Protein AF-A0A2N1RAR2-F1 (afdb_monomer)

Sequence (105 aa):
MAEERMRILSMLAEGKITADEADKLLEAMANRNKQASEEATKPAIGSTKCRYMYVKVEPKEGMPSERVAIKVPLALIKTGLNFSKFIPKEAQDKVQESMDKMGIP

pLDDT: mean 75.17, std 14.23, range [41.53, 95.75]

Mean predicted aligned error: 17.09 Å

Secondary structure (DSSP, 8-state):
-HHHHHHHHHHHHTTSS-HHHHHHHHHHHHHHHHHHHHHHH---TTT----EEEEEEPPPTTS-PPPEEEEEEHHHHHTT--GGGGS-HHHHHHHHHHHHHTT--

Radius of gyration: 27.38 Å; Cα contacts (8 Å, |Δi|>4): 55; chains: 1; bounding box: 50×24×76 Å

Structure (mmCIF, N/CA/C/O backbone):
data_AF-A0A2N1RAR2-F1
#
_entry.id   AF-A0A2N1RAR2-F1
#
loop_
_atom_site.group_PDB
_atom_site.id
_atom_site.type_symbol
_atom_site.label_atom_id
_atom_site.label_alt_id
_atom_site.label_comp_id
_atom_site.label_asym_id
_atom_site.label_entity_id
_atom_site.label_seq_id
_atom_site.pdbx_PDB_ins_code
_atom_site.Cartn_x
_atom_site.Cartn_y
_atom_site.Cartn_z
_atom_site.occupancy
_atom_site.B_iso_or_equiv
_atom_site.auth_seq_id
_atom_site.auth_comp_id
_atom_site.auth_asym_id
_atom_site.auth_atom_id
_atom_site.pdbx_PDB_model_num
ATOM 1 N N . MET A 1 1 ? -19.540 -3.646 9.483 1.00 58.94 1 MET A N 1
ATOM 2 C CA . MET A 1 1 ? -19.533 -2.248 9.971 1.00 58.94 1 MET A CA 1
ATOM 3 C C . MET A 1 1 ? -20.586 -1.984 11.044 1.00 58.94 1 MET A C 1
ATOM 5 O O . MET A 1 1 ? -20.197 -1.736 12.177 1.00 58.94 1 MET A O 1
ATOM 9 N N . ALA A 1 2 ? -21.895 -2.037 10.744 1.00 76.44 2 ALA A N 1
ATOM 10 C CA . ALA A 1 2 ? -22.932 -1.817 11.768 1.00 76.44 2 ALA A CA 1
ATOM 11 C C . ALA A 1 2 ? -22.878 -2.877 12.886 1.00 76.44 2 ALA A C 1
ATOM 13 O O . ALA A 1 2 ? -22.931 -2.535 14.063 1.00 76.44 2 ALA A O 1
ATOM 14 N N . GLU A 1 3 ? -22.655 -4.139 12.511 1.00 84.62 3 GLU A N 1
ATOM 15 C CA . GLU A 1 3 ? -22.527 -5.274 13.437 1.00 84.62 3 GLU A CA 1
ATOM 16 C C . GLU A 1 3 ? -21.337 -5.138 14.400 1.00 84.62 3 GLU A C 1
ATOM 18 O O . GLU A 1 3 ? -21.460 -5.401 15.592 1.00 84.62 3 GLU A O 1
ATOM 23 N N . GLU A 1 4 ? -20.185 -4.672 13.914 1.00 87.25 4 GLU A N 1
ATOM 24 C CA . GLU A 1 4 ? -18.981 -4.488 14.736 1.00 87.25 4 GLU A CA 1
ATOM 25 C C . GLU A 1 4 ? -19.154 -3.348 15.748 1.00 87.25 4 GLU A C 1
ATOM 27 O O . GLU A 1 4 ? -18.745 -3.470 16.900 1.00 87.25 4 GLU A O 1
ATOM 32 N N . ARG A 1 5 ? -19.832 -2.266 15.347 1.00 90.25 5 ARG A N 1
ATOM 33 C CA . ARG A 1 5 ? -20.182 -1.156 16.243 1.00 90.25 5 ARG A CA 1
ATOM 34 C C . ARG A 1 5 ? -21.146 -1.613 17.338 1.00 90.25 5 ARG A C 1
ATOM 36 O O . ARG A 1 5 ? -20.964 -1.272 18.503 1.00 90.25 5 ARG A O 1
ATOM 43 N N . MET A 1 6 ? -22.134 -2.427 16.965 1.00 92.88 6 MET A N 1
ATOM 44 C CA . MET A 1 6 ? -23.091 -3.021 17.899 1.00 92.88 6 MET A CA 1
ATOM 45 C C . MET A 1 6 ? -22.391 -3.954 18.894 1.00 92.88 6 MET A C 1
ATOM 47 O O . MET A 1 6 ? -22.683 -3.908 20.083 1.00 92.88 6 MET A O 1
ATOM 51 N N . ARG A 1 7 ? -21.392 -4.720 18.438 1.00 93.56 7 ARG A N 1
ATOM 52 C CA . ARG A 1 7 ? -20.585 -5.605 19.287 1.00 93.56 7 ARG A CA 1
ATOM 53 C C . ARG A 1 7 ? -19.791 -4.848 20.354 1.00 93.56 7 ARG A C 1
ATOM 55 O O . ARG A 1 7 ? -19.757 -5.295 21.495 1.00 93.56 7 ARG A O 1
ATOM 62 N N . ILE A 1 8 ? -19.188 -3.706 20.013 1.00 93.25 8 ILE A N 1
ATOM 63 C CA . ILE A 1 8 ? -18.474 -2.863 20.991 1.00 93.25 8 ILE A CA 1
ATOM 64 C C . ILE A 1 8 ? -19.449 -2.320 22.045 1.00 93.25 8 ILE A C 1
ATOM 66 O O . ILE A 1 8 ? -19.156 -2.367 23.236 1.00 93.25 8 ILE A O 1
ATOM 70 N N . LEU A 1 9 ? -20.635 -1.872 21.625 1.00 93.94 9 LEU A N 1
ATOM 71 C CA . LEU A 1 9 ? -21.664 -1.379 22.546 1.00 93.94 9 LEU A CA 1
ATOM 72 C C . LEU A 1 9 ? -22.217 -2.486 23.455 1.00 93.94 9 LEU A C 1
ATOM 74 O O . LEU A 1 9 ? -22.438 -2.239 24.637 1.00 93.94 9 LEU A O 1
ATOM 78 N N . SER A 1 10 ? -22.378 -3.711 22.947 1.00 94.12 10 SER A N 1
ATOM 79 C CA . SER A 1 10 ? -22.721 -4.871 23.777 1.00 94.12 10 SER A CA 1
ATOM 80 C C . SER A 1 10 ? -21.627 -5.178 24.799 1.00 94.12 10 SER A C 1
ATOM 82 O O . SER A 1 10 ? -21.937 -5.408 25.960 1.00 94.12 10 SER A O 1
ATOM 84 N N . MET A 1 11 ? -20.347 -5.108 24.417 1.00 93.81 11 MET A N 1
ATOM 85 C CA . MET A 1 11 ? -19.236 -5.310 25.358 1.00 93.81 11 MET A CA 1
ATOM 86 C C . MET A 1 11 ? -19.186 -4.235 26.451 1.00 93.81 11 MET A C 1
ATOM 88 O O . MET A 1 11 ? -18.842 -4.554 27.588 1.00 93.81 11 MET A O 1
ATOM 92 N N . LEU A 1 12 ? -19.556 -2.991 26.128 1.00 94.75 12 LEU A N 1
ATOM 93 C CA . LEU A 1 12 ? -19.694 -1.913 27.108 1.00 94.75 12 LEU A CA 1
ATOM 94 C C . LEU A 1 12 ? -20.888 -2.156 28.046 1.00 94.75 12 LEU A C 1
ATOM 96 O O . LEU A 1 12 ? -20.748 -2.011 29.256 1.00 94.75 12 LEU A O 1
ATOM 100 N N . ALA A 1 13 ? -22.040 -2.575 27.510 1.00 93.25 13 ALA A N 1
ATOM 101 C CA . ALA A 1 13 ? -23.235 -2.891 28.299 1.00 93.25 13 ALA A CA 1
ATOM 102 C C . ALA A 1 13 ? -23.031 -4.100 29.229 1.00 93.25 13 ALA A C 1
ATOM 104 O O . ALA A 1 13 ? -23.539 -4.123 30.345 1.00 93.25 13 ALA A O 1
ATOM 105 N N . GLU A 1 14 ? -22.250 -5.086 28.785 1.00 94.12 14 GLU A N 1
ATOM 106 C CA . GLU A 1 14 ? -21.825 -6.238 29.585 1.00 94.12 14 GLU A CA 1
ATOM 107 C C . GLU A 1 14 ? -20.709 -5.893 30.591 1.00 94.12 14 GLU A C 1
ATOM 109 O O . GLU A 1 14 ? -20.325 -6.748 31.387 1.00 94.12 14 GLU A O 1
ATOM 114 N N . GLY A 1 15 ? -20.163 -4.670 30.555 1.00 93.38 15 GLY A N 1
ATOM 115 C CA . GLY A 1 15 ? -19.093 -4.217 31.449 1.00 93.38 15 GLY A CA 1
ATOM 116 C C . GLY A 1 15 ? -17.730 -4.865 31.187 1.00 93.38 15 GLY A C 1
ATOM 117 O O . GLY A 1 15 ? -16.851 -4.814 32.043 1.00 93.38 15 GLY A O 1
ATOM 118 N N . LYS A 1 16 ? -17.536 -5.487 30.016 1.00 95.44 16 LYS A N 1
ATOM 119 C CA . LYS A 1 16 ? -16.266 -6.126 29.621 1.00 95.44 16 LYS A CA 1
ATOM 120 C C . LYS A 1 16 ? -15.178 -5.117 29.262 1.00 95.44 16 LYS A C 1
ATOM 122 O O . LYS A 1 16 ? -14.006 -5.478 29.245 1.00 95.44 16 LYS A O 1
ATOM 127 N N . ILE A 1 17 ? -15.581 -3.895 28.929 1.00 95.75 17 ILE A N 1
ATOM 128 C CA . ILE A 1 17 ? -14.710 -2.770 28.594 1.00 95.75 17 ILE A CA 1
ATOM 129 C C . ILE A 1 17 ? -15.208 -1.518 29.312 1.00 95.75 17 ILE A C 1
ATOM 131 O O . ILE A 1 17 ? -16.395 -1.397 29.624 1.00 95.75 17 ILE A O 1
ATOM 135 N N . THR A 1 18 ? -14.306 -0.578 29.552 1.00 95.19 18 THR A N 1
ATOM 136 C CA . THR A 1 18 ? -14.630 0.739 30.107 1.00 95.19 18 THR A CA 1
ATOM 137 C C . THR A 1 18 ? -15.091 1.713 29.018 1.00 95.19 18 THR A C 1
ATOM 139 O O . THR A 1 18 ? -14.895 1.482 27.823 1.00 95.19 18 THR A O 1
ATOM 142 N N . ALA A 1 19 ? -15.701 2.832 29.423 1.00 93.12 19 ALA A N 1
ATOM 143 C CA . ALA A 1 19 ? -16.150 3.866 28.489 1.00 93.12 19 ALA A CA 1
ATOM 144 C C . ALA A 1 19 ? -14.994 4.454 27.649 1.00 93.12 19 ALA A C 1
ATOM 146 O O . ALA A 1 19 ? -15.175 4.688 26.459 1.00 93.12 19 ALA A O 1
ATOM 147 N N . ASP A 1 20 ? -13.806 4.623 28.241 1.00 94.00 20 ASP A N 1
ATOM 148 C CA . ASP A 1 20 ? -12.605 5.133 27.555 1.00 94.00 20 ASP A CA 1
ATOM 149 C C . ASP A 1 20 ? -12.089 4.154 26.486 1.00 94.00 20 ASP A C 1
ATOM 151 O O . ASP A 1 20 ? -11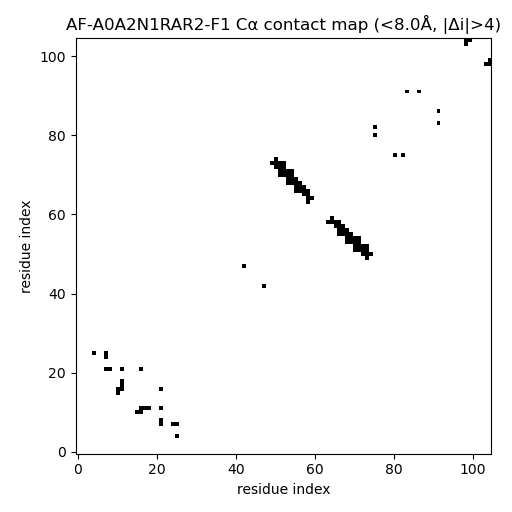.735 4.537 25.370 1.00 94.00 20 ASP A O 1
ATOM 155 N N . GLU A 1 21 ? -12.104 2.857 26.798 1.00 92.62 21 GLU A N 1
ATOM 156 C CA . GLU A 1 21 ? -11.713 1.810 25.852 1.00 92.62 21 GLU A CA 1
ATOM 157 C C . GLU A 1 21 ? -12.715 1.678 24.704 1.00 92.62 21 GLU A C 1
ATOM 159 O O . GLU A 1 21 ? -12.316 1.500 23.551 1.00 92.62 21 GLU A O 1
ATOM 164 N N . ALA A 1 22 ? -14.013 1.796 24.999 1.00 94.50 22 ALA A N 1
ATOM 165 C CA . ALA A 1 22 ? -15.049 1.802 23.976 1.00 94.50 22 ALA A CA 1
ATOM 166 C C . ALA A 1 22 ? -14.870 2.979 23.006 1.00 94.50 22 ALA A C 1
ATOM 168 O O . ALA A 1 22 ? -14.971 2.778 21.794 1.00 94.50 22 ALA A O 1
ATOM 169 N N . ASP A 1 23 ? -14.548 4.172 23.514 1.00 93.62 23 ASP A N 1
ATOM 170 C CA . ASP A 1 23 ? -14.336 5.366 22.691 1.00 93.62 23 ASP A CA 1
ATOM 171 C C . ASP A 1 23 ? -13.138 5.190 21.742 1.00 93.62 23 ASP A C 1
ATOM 173 O O . ASP A 1 23 ? -13.280 5.307 20.523 1.00 93.62 23 ASP A O 1
ATOM 177 N N . LYS A 1 24 ? -11.992 4.724 22.262 1.00 93.19 24 LYS A N 1
ATOM 178 C CA . LYS A 1 24 ? -10.803 4.402 21.448 1.00 93.19 24 LYS A CA 1
ATOM 179 C C . LYS A 1 24 ? -11.077 3.363 20.360 1.00 93.19 24 LYS A C 1
ATOM 181 O O . LYS A 1 24 ? -10.577 3.487 19.239 1.00 93.19 24 LYS A O 1
ATOM 186 N N . LEU A 1 25 ? -11.853 2.322 20.665 1.00 92.69 25 LEU A N 1
ATOM 187 C CA . LEU A 1 25 ? -12.204 1.289 19.686 1.00 92.69 25 LEU A CA 1
ATOM 188 C C . LEU A 1 25 ? -13.114 1.843 18.584 1.00 92.69 25 LEU A C 1
ATOM 190 O O . LEU A 1 25 ? -12.922 1.527 17.406 1.00 92.69 25 LEU A O 1
ATOM 194 N N . LEU A 1 26 ? -14.074 2.698 18.943 1.00 92.25 26 LEU A N 1
ATOM 195 C CA . LEU A 1 26 ? -14.954 3.363 17.985 1.00 92.25 26 LEU A CA 1
ATOM 196 C C . LEU A 1 26 ? -14.183 4.341 17.085 1.00 92.25 26 LEU A C 1
ATOM 198 O O . LEU A 1 26 ? -14.428 4.366 15.874 1.00 92.25 26 LEU A O 1
ATOM 202 N N . GLU A 1 27 ? -13.221 5.087 17.631 1.00 91.25 27 GLU A N 1
ATOM 203 C CA . GLU A 1 27 ? -12.327 5.961 16.861 1.00 91.25 27 GLU A CA 1
ATOM 204 C C . GLU A 1 27 ? -11.433 5.173 15.897 1.00 91.25 27 GLU A C 1
ATOM 206 O O . GLU A 1 27 ? -11.346 5.502 14.710 1.00 91.25 27 GLU A O 1
ATOM 211 N N . ALA A 1 28 ? -10.801 4.095 16.369 1.00 89.69 28 ALA A N 1
ATOM 212 C CA . ALA A 1 28 ? -9.963 3.235 15.536 1.00 89.69 28 ALA A CA 1
ATOM 213 C C . ALA A 1 28 ? -10.757 2.635 14.362 1.00 89.69 28 ALA A C 1
ATOM 215 O O . ALA A 1 28 ? -10.275 2.599 13.225 1.00 89.69 28 ALA A O 1
ATOM 216 N N . MET A 1 29 ? -12.007 2.231 14.604 1.00 87.44 29 MET A N 1
ATOM 217 C CA . MET A 1 29 ? -12.920 1.776 13.555 1.00 87.44 29 MET A CA 1
ATOM 218 C C . MET A 1 29 ? -13.285 2.881 12.555 1.00 87.44 29 MET A C 1
ATOM 220 O O . MET A 1 29 ? -13.305 2.634 11.347 1.00 87.44 29 MET A O 1
ATOM 224 N N . ALA A 1 30 ? -13.553 4.103 13.026 1.00 82.62 30 ALA A N 1
ATOM 225 C CA . ALA A 1 30 ? -13.849 5.240 12.155 1.00 82.62 30 ALA A CA 1
ATOM 226 C C . ALA A 1 30 ? -12.645 5.617 11.270 1.00 82.62 30 ALA A C 1
ATOM 228 O O . ALA A 1 30 ? -12.812 5.909 10.083 1.00 82.62 30 ALA A O 1
ATOM 229 N N . ASN A 1 31 ? -11.428 5.545 11.812 1.00 79.56 31 ASN A N 1
ATOM 230 C CA . ASN A 1 31 ? -10.191 5.798 11.070 1.00 79.56 31 ASN A CA 1
ATOM 231 C C . ASN A 1 31 ? -9.902 4.712 10.028 1.00 79.56 31 ASN A C 1
ATOM 233 O O . ASN A 1 31 ? -9.529 5.034 8.899 1.00 79.56 31 ASN A O 1
ATOM 237 N N . ARG A 1 32 ? -10.169 3.439 10.349 1.00 76.56 32 ARG A N 1
ATOM 238 C CA . ARG A 1 32 ? -10.096 2.339 9.375 1.00 76.56 32 ARG A CA 1
ATOM 239 C C . ARG A 1 32 ? -11.068 2.546 8.210 1.00 76.56 32 ARG A C 1
ATOM 241 O O . ARG A 1 32 ? -10.724 2.246 7.071 1.00 76.56 32 ARG A O 1
ATOM 248 N N . ASN A 1 33 ? -12.251 3.105 8.473 1.00 67.56 33 ASN A N 1
ATOM 249 C CA . ASN A 1 33 ? -13.217 3.443 7.428 1.00 67.56 33 ASN A CA 1
ATOM 250 C C . ASN A 1 33 ? -12.717 4.583 6.521 1.00 67.56 33 ASN A C 1
ATOM 252 O O . ASN A 1 33 ? -12.851 4.503 5.302 1.00 67.56 33 ASN A O 1
ATOM 256 N N . LYS A 1 34 ? -12.075 5.614 7.091 1.00 63.25 34 LYS A N 1
ATOM 257 C CA . LYS A 1 34 ? -11.434 6.673 6.293 1.00 63.25 34 LYS A CA 1
ATOM 258 C C . LYS A 1 34 ? -10.328 6.106 5.401 1.00 63.25 34 LYS A C 1
ATOM 260 O O . LYS A 1 34 ? -10.373 6.346 4.200 1.00 63.25 34 LYS A O 1
ATOM 265 N N . GLN A 1 35 ? -9.433 5.276 5.938 1.00 59.19 35 GLN A N 1
ATOM 266 C CA . GLN A 1 35 ? -8.375 4.624 5.152 1.00 59.19 35 GLN A CA 1
ATOM 267 C C . GLN A 1 35 ? -8.923 3.715 4.042 1.00 59.19 35 GLN A C 1
ATOM 269 O O . GLN A 1 35 ? -8.469 3.813 2.906 1.00 59.19 35 GLN A O 1
ATOM 274 N N . ALA A 1 36 ? -9.948 2.904 4.324 1.00 57.38 36 ALA A N 1
ATOM 275 C CA . ALA A 1 36 ? -10.578 2.054 3.310 1.00 57.38 36 ALA A CA 1
ATOM 276 C C . ALA A 1 36 ? -11.298 2.870 2.216 1.00 57.38 36 ALA A C 1
ATOM 278 O O . ALA A 1 36 ? -11.309 2.474 1.052 1.00 57.38 36 ALA A O 1
ATOM 279 N N . SER A 1 37 ? -11.872 4.030 2.562 1.00 52.47 37 SER A N 1
ATOM 280 C CA . SER A 1 37 ? -12.492 4.933 1.582 1.00 52.47 37 SER A CA 1
ATOM 281 C C . SER A 1 37 ? -11.463 5.690 0.732 1.00 52.47 37 SER A C 1
ATOM 283 O O . SER A 1 37 ? -11.687 5.906 -0.461 1.00 52.47 37 SER A O 1
ATOM 285 N N . GLU A 1 38 ? -10.306 6.034 1.306 1.00 49.44 38 GLU A N 1
ATOM 286 C CA . GLU A 1 38 ? -9.205 6.703 0.606 1.00 49.44 38 GLU A CA 1
ATOM 287 C C . GLU A 1 38 ? -8.454 5.773 -0.353 1.00 49.44 38 GLU A C 1
ATOM 289 O O . GLU A 1 38 ? -7.946 6.243 -1.372 1.00 49.44 38 GLU A O 1
ATOM 294 N N . GLU A 1 39 ? -8.441 4.464 -0.089 1.00 47.78 39 GLU A N 1
ATOM 295 C CA . GLU A 1 39 ? -7.929 3.454 -1.024 1.00 47.78 39 GLU A CA 1
ATOM 296 C C . GLU A 1 39 ? -8.893 3.171 -2.190 1.00 47.78 39 GLU A C 1
ATOM 298 O O . GLU A 1 39 ? -8.449 2.746 -3.257 1.00 47.78 39 GLU A O 1
ATOM 303 N N . ALA A 1 40 ? -10.192 3.454 -2.037 1.00 49.88 40 ALA A N 1
ATOM 304 C CA . ALA A 1 40 ? -11.203 3.176 -3.060 1.00 49.88 40 ALA A CA 1
ATOM 305 C C . ALA A 1 40 ? -11.536 4.366 -3.987 1.00 49.88 40 ALA A C 1
ATOM 307 O O . ALA A 1 40 ? -12.111 4.150 -5.052 1.00 49.88 40 ALA A O 1
ATOM 308 N N . THR A 1 41 ? -11.206 5.616 -3.626 1.00 45.31 41 THR A N 1
ATOM 309 C CA . THR A 1 41 ? -11.687 6.810 -4.370 1.00 45.31 41 THR A CA 1
ATOM 310 C C . THR A 1 41 ? -10.667 7.932 -4.600 1.00 45.31 41 THR A C 1
ATOM 312 O O . THR A 1 41 ? -11.042 9.064 -4.899 1.00 45.31 41 THR A O 1
ATOM 315 N N . LYS A 1 42 ? -9.362 7.643 -4.570 1.00 41.53 42 LYS A N 1
ATOM 316 C CA . LYS A 1 42 ? -8.346 8.573 -5.091 1.00 41.53 42 LYS A CA 1
ATOM 317 C C . LYS A 1 42 ? -7.602 7.931 -6.267 1.00 41.53 42 LYS A C 1
ATOM 319 O O . LYS A 1 42 ? -6.716 7.111 -6.029 1.00 41.53 42 LYS A O 1
ATOM 324 N N . PRO A 1 43 ? -7.817 8.353 -7.532 1.00 41.62 43 PRO A N 1
ATOM 325 C CA . PRO A 1 43 ? -6.681 8.430 -8.430 1.00 41.62 43 PRO A CA 1
ATOM 326 C C . PRO A 1 43 ? -5.787 9.506 -7.818 1.00 41.62 43 PRO A C 1
ATOM 328 O O . PRO A 1 43 ? -6.016 10.701 -7.984 1.00 41.62 43 PRO A O 1
ATOM 331 N N . ALA A 1 44 ? -4.828 9.088 -6.996 1.00 45.38 44 ALA A N 1
ATOM 332 C CA . ALA A 1 44 ? -3.839 9.998 -6.465 1.00 45.38 44 ALA A CA 1
ATOM 333 C C . ALA A 1 44 ? -3.040 10.552 -7.649 1.00 45.38 44 ALA A C 1
ATOM 335 O O . ALA A 1 44 ? -2.092 9.920 -8.129 1.00 45.38 44 ALA A O 1
ATOM 336 N N . ILE A 1 45 ? -3.443 11.733 -8.117 1.00 49.44 45 ILE A N 1
ATOM 337 C CA . ILE A 1 45 ? -2.624 12.653 -8.897 1.00 49.44 45 ILE A CA 1
ATOM 338 C C . ILE A 1 45 ? -1.439 12.987 -7.980 1.00 49.44 45 ILE A C 1
ATOM 340 O O . ILE A 1 45 ? -1.502 13.900 -7.167 1.00 49.44 45 ILE A O 1
ATOM 344 N N . GLY A 1 46 ? -0.411 12.135 -7.996 1.00 49.00 46 GLY A N 1
ATOM 345 C CA . GLY A 1 46 ? 0.808 12.296 -7.202 1.00 49.00 46 GLY A CA 1
ATOM 346 C C . GLY A 1 46 ? 1.320 11.065 -6.443 1.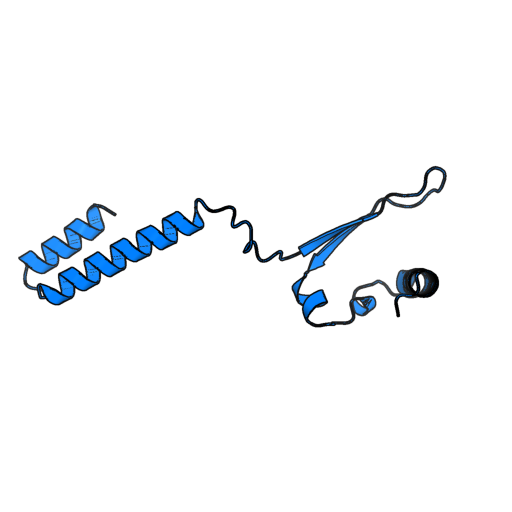00 49.00 46 GLY A C 1
ATOM 347 O O . GLY A 1 46 ? 2.479 11.077 -6.042 1.00 49.00 46 GLY A O 1
ATOM 348 N N . SER A 1 47 ? 0.547 9.985 -6.257 1.00 49.59 47 SER A N 1
ATOM 349 C CA . SER A 1 47 ? 1.052 8.808 -5.511 1.00 49.59 47 SER A CA 1
ATOM 350 C C . SER A 1 47 ? 0.633 7.440 -6.039 1.00 49.59 47 SER A C 1
ATOM 352 O O . SER A 1 47 ? 0.840 6.427 -5.364 1.00 49.59 47 SER A O 1
ATOM 354 N N . THR A 1 48 ? 0.208 7.355 -7.304 1.00 50.19 48 THR A N 1
ATOM 355 C CA . THR A 1 48 ? 0.454 6.107 -8.036 1.00 50.19 48 THR A CA 1
ATOM 356 C C . THR A 1 48 ? 1.967 5.929 -8.042 1.00 50.19 48 THR A C 1
ATOM 358 O O . THR A 1 48 ? 2.661 6.581 -8.820 1.00 50.19 48 THR A O 1
ATOM 361 N N . LYS A 1 49 ? 2.512 5.111 -7.127 1.00 60.69 49 LYS A N 1
ATOM 362 C CA . LYS A 1 49 ? 3.891 4.629 -7.223 1.00 60.69 49 LYS A CA 1
ATOM 363 C C . LYS A 1 49 ? 3.954 3.966 -8.584 1.00 60.69 49 LYS A C 1
ATOM 365 O O . LYS A 1 49 ? 3.502 2.836 -8.734 1.00 60.69 49 LYS A O 1
ATOM 370 N N . CYS A 1 50 ? 4.406 4.714 -9.582 1.00 64.31 50 CYS A N 1
ATOM 371 C CA . CYS A 1 50 ? 4.499 4.250 -10.943 1.00 64.31 50 CYS A CA 1
ATOM 372 C C . CYS A 1 50 ? 5.493 3.091 -10.862 1.00 64.31 50 CYS A C 1
ATOM 374 O O . CYS A 1 50 ? 6.669 3.283 -10.556 1.00 64.31 50 CYS A O 1
ATOM 376 N N . ARG A 1 51 ? 4.973 1.859 -10.897 1.00 77.50 51 ARG A N 1
ATOM 377 C CA . ARG A 1 51 ? 5.781 0.658 -10.651 1.00 77.50 51 ARG A CA 1
ATOM 378 C C . ARG A 1 51 ? 6.600 0.328 -11.888 1.00 77.50 51 ARG A C 1
ATOM 380 O O . ARG A 1 51 ? 7.696 -0.205 -11.757 1.00 77.50 51 ARG A O 1
ATOM 387 N N . TYR A 1 52 ? 6.083 0.690 -13.062 1.00 81.62 52 TYR A N 1
ATOM 388 C CA . TYR A 1 52 ? 6.660 0.372 -14.356 1.00 81.62 52 TYR A CA 1
ATOM 389 C C . TYR A 1 52 ? 6.533 1.549 -15.330 1.00 81.62 52 TYR A C 1
ATOM 391 O O . TYR A 1 52 ? 5.491 2.194 -15.384 1.00 81.62 52 TYR A O 1
ATOM 399 N N . MET A 1 53 ? 7.579 1.778 -16.116 1.00 81.69 53 MET A N 1
ATOM 400 C CA . MET A 1 53 ? 7.611 2.592 -17.324 1.00 81.69 53 MET A CA 1
ATOM 401 C C . MET A 1 53 ? 7.381 1.676 -18.531 1.00 81.69 53 MET A C 1
ATOM 403 O O . MET A 1 53 ? 8.006 0.621 -18.633 1.00 81.69 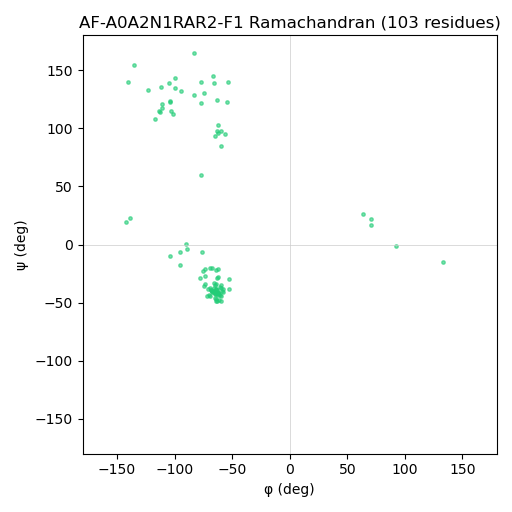53 MET A O 1
ATOM 407 N N . TYR A 1 54 ? 6.477 2.058 -19.430 1.00 83.19 54 TYR A N 1
ATOM 408 C CA . TYR A 1 54 ? 6.177 1.295 -20.641 1.00 83.19 54 TYR A CA 1
ATOM 409 C C . TYR A 1 54 ? 6.818 1.985 -21.841 1.00 83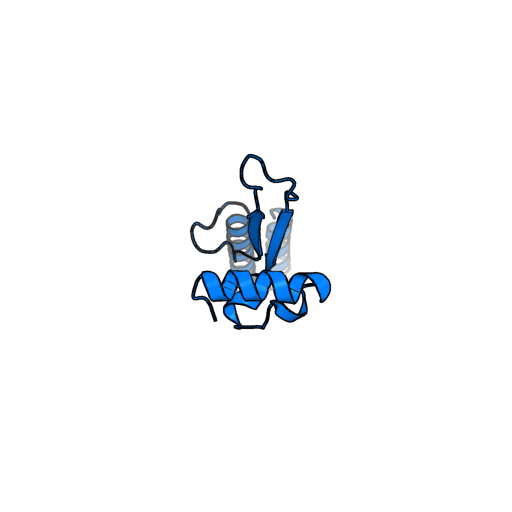.19 54 TYR A C 1
ATOM 411 O O . TYR A 1 54 ? 6.526 3.148 -22.104 1.00 83.19 54 TYR A O 1
ATOM 419 N N . VAL A 1 55 ? 7.674 1.268 -22.565 1.00 82.00 55 VAL A N 1
ATOM 420 C CA . VAL A 1 55 ? 8.336 1.763 -23.777 1.00 82.00 55 VAL A CA 1
ATOM 421 C C . VAL A 1 55 ? 7.771 0.999 -24.964 1.00 82.00 55 VAL A C 1
ATOM 423 O O . VAL A 1 55 ? 7.847 -0.227 -25.004 1.00 82.00 55 VAL A O 1
ATOM 426 N N . LYS A 1 56 ? 7.179 1.714 -25.918 1.00 81.94 56 LYS A N 1
ATOM 427 C CA . LYS A 1 56 ? 6.737 1.146 -27.194 1.00 81.94 56 LYS A CA 1
ATOM 428 C C . LYS A 1 56 ? 7.725 1.572 -28.266 1.00 81.94 56 LYS A C 1
ATOM 430 O O . LYS A 1 56 ? 7.957 2.765 -28.436 1.00 81.94 56 LYS A O 1
ATOM 435 N N . VAL A 1 57 ? 8.306 0.598 -28.951 1.00 81.25 57 VAL A N 1
ATOM 436 C CA . VAL A 1 57 ? 9.204 0.824 -30.079 1.00 81.25 57 VAL A CA 1
ATOM 437 C C . VAL A 1 57 ? 8.421 0.538 -31.346 1.00 81.25 57 VAL A C 1
ATOM 439 O O . VAL A 1 57 ? 7.988 -0.593 -31.581 1.00 81.25 57 VAL A O 1
ATOM 442 N N . GLU A 1 58 ? 8.219 1.583 -32.139 1.00 81.06 58 GLU A N 1
ATOM 443 C CA . GLU A 1 58 ? 7.607 1.477 -33.455 1.00 81.06 58 GLU A CA 1
ATOM 444 C C . GLU A 1 58 ? 8.703 1.492 -34.528 1.00 81.06 58 GLU A C 1
ATOM 446 O O . GLU A 1 58 ? 9.646 2.287 -34.437 1.00 81.06 58 GLU A O 1
ATOM 451 N N . PRO A 1 59 ? 8.630 0.596 -35.526 1.00 77.31 59 PRO A N 1
ATOM 452 C CA . PRO A 1 59 ? 9.583 0.577 -36.619 1.00 77.31 59 PRO A CA 1
ATOM 453 C C . PRO A 1 59 ? 9.439 1.842 -37.464 1.00 77.31 59 PRO A C 1
ATOM 455 O O . PRO A 1 59 ? 8.334 2.340 -37.680 1.00 77.31 59 PRO A O 1
ATOM 458 N N . LYS A 1 60 ? 10.564 2.344 -37.979 1.00 76.12 60 LYS A N 1
ATOM 459 C CA . LYS A 1 60 ? 10.540 3.410 -38.982 1.00 76.12 60 LYS A CA 1
ATOM 460 C C . LYS A 1 60 ? 9.905 2.880 -40.265 1.00 76.12 60 LYS A C 1
ATOM 462 O O . LYS A 1 60 ? 10.172 1.748 -40.675 1.00 76.12 60 LYS A O 1
ATOM 467 N N . GLU A 1 61 ? 9.070 3.709 -40.875 1.00 67.81 61 GLU A N 1
ATOM 468 C CA . GLU A 1 61 ? 8.335 3.380 -42.092 1.00 67.81 61 GLU A CA 1
ATOM 469 C C . GLU A 1 61 ? 9.304 2.907 -43.190 1.00 67.81 61 GLU A C 1
ATOM 471 O O . GLU A 1 61 ? 10.284 3.582 -43.506 1.00 67.81 61 GLU A O 1
ATOM 476 N N . GLY A 1 62 ? 9.077 1.695 -43.704 1.00 63.06 62 GLY A N 1
ATOM 477 C CA . GLY A 1 62 ? 9.916 1.075 -44.735 1.00 63.06 62 GLY A CA 1
ATOM 478 C C . GLY A 1 62 ? 11.059 0.171 -44.249 1.00 63.06 62 GLY A C 1
ATOM 479 O O . GLY A 1 62 ? 11.729 -0.418 -45.094 1.00 63.06 62 GLY A O 1
ATOM 480 N N . MET A 1 63 ? 11.282 -0.006 -42.939 1.00 62.41 63 MET A N 1
ATOM 481 C CA . MET A 1 63 ? 12.225 -1.017 -42.424 1.00 62.41 63 MET A CA 1
ATOM 482 C C . MET A 1 63 ? 11.498 -2.235 -41.829 1.00 62.41 63 MET A C 1
ATOM 484 O O . MET A 1 63 ? 10.526 -2.055 -41.092 1.00 62.41 63 MET A O 1
ATOM 488 N N . PRO A 1 64 ? 11.975 -3.476 -42.072 1.00 60.31 64 PRO A N 1
ATOM 489 C CA . PRO A 1 64 ? 11.428 -4.692 -41.469 1.00 60.31 64 PRO A CA 1
ATOM 490 C C . PRO A 1 64 ? 11.907 -4.837 -40.015 1.00 60.31 64 PRO A C 1
ATOM 492 O O . PRO A 1 64 ? 12.599 -5.788 -39.663 1.00 60.31 64 PRO A O 1
ATOM 495 N N . SER A 1 65 ? 11.583 -3.860 -39.172 1.00 66.06 65 SER A N 1
ATOM 496 C CA . SER A 1 65 ? 11.918 -3.884 -37.748 1.00 66.06 65 SER A CA 1
ATOM 497 C C . SER A 1 65 ? 10.702 -4.315 -36.928 1.00 66.06 65 SER A C 1
ATOM 499 O O . SER A 1 65 ? 9.557 -3.989 -37.248 1.00 66.06 65 SER A O 1
ATOM 501 N N . GLU A 1 66 ? 10.944 -5.072 -35.864 1.00 70.31 66 GLU A N 1
ATOM 502 C CA . GLU A 1 66 ? 9.891 -5.643 -35.029 1.00 70.31 66 GLU A CA 1
ATOM 503 C C . GLU A 1 66 ? 9.280 -4.586 -34.094 1.00 70.31 66 GLU A C 1
ATOM 505 O O . GLU A 1 66 ? 9.987 -3.743 -33.535 1.00 70.31 66 GLU A O 1
ATOM 510 N N . ARG A 1 67 ? 7.951 -4.616 -33.918 1.00 77.00 67 ARG A N 1
ATOM 511 C CA . ARG A 1 67 ? 7.266 -3.792 -32.912 1.00 77.00 67 ARG A CA 1
ATOM 512 C C . ARG A 1 67 ? 7.461 -4.423 -31.547 1.00 77.00 67 ARG A C 1
ATOM 514 O O . ARG A 1 67 ? 7.025 -5.549 -31.326 1.00 77.00 67 ARG A O 1
ATOM 521 N N . VAL A 1 68 ? 8.043 -3.674 -30.618 1.00 77.00 68 VAL A N 1
ATOM 522 C CA . VAL A 1 68 ? 8.354 -4.193 -29.283 1.00 77.00 68 VAL A CA 1
ATOM 523 C C . VAL A 1 68 ? 7.695 -3.331 -28.215 1.00 77.00 68 VAL A C 1
ATOM 525 O O . VAL A 1 68 ? 7.778 -2.103 -28.239 1.00 77.00 68 VAL A O 1
ATOM 528 N N . ALA A 1 69 ? 7.047 -3.984 -27.251 1.00 79.75 69 ALA A N 1
ATOM 529 C CA . ALA A 1 69 ? 6.522 -3.350 -26.048 1.00 79.75 69 ALA A CA 1
ATOM 530 C C . ALA A 1 69 ? 7.323 -3.819 -24.827 1.00 79.75 69 ALA A C 1
ATOM 532 O O . ALA A 1 69 ? 7.324 -5.000 -24.488 1.00 79.75 69 ALA A O 1
ATOM 533 N N . ILE A 1 70 ? 7.998 -2.886 -24.158 1.00 80.56 70 ILE A N 1
ATOM 534 C CA . ILE A 1 70 ? 8.913 -3.151 -23.046 1.00 80.56 70 ILE A CA 1
ATOM 535 C C . ILE A 1 70 ? 8.314 -2.593 -21.756 1.00 80.56 70 ILE A C 1
ATOM 537 O O . ILE A 1 70 ? 7.823 -1.463 -21.718 1.00 80.56 70 ILE A O 1
ATOM 541 N N . LYS A 1 71 ? 8.384 -3.376 -20.677 1.00 84.19 71 LYS A N 1
ATOM 542 C CA . LYS A 1 71 ? 7.946 -2.981 -19.334 1.00 84.19 71 LYS A CA 1
ATOM 543 C C . LYS A 1 71 ? 9.155 -2.871 -18.407 1.00 84.19 71 LYS A C 1
ATOM 545 O O . LYS A 1 71 ? 9.782 -3.875 -18.090 1.00 84.19 71 LYS A O 1
ATOM 550 N N . VAL A 1 72 ? 9.455 -1.663 -17.939 1.00 81.00 72 VAL A N 1
ATOM 551 C CA . VAL A 1 72 ? 10.653 -1.357 -17.144 1.00 81.00 72 VAL A CA 1
ATOM 552 C C . VAL A 1 72 ? 10.260 -0.968 -15.719 1.00 81.00 72 VAL A C 1
ATOM 554 O O . VAL A 1 72 ? 9.615 0.059 -15.536 1.00 81.00 72 VAL A O 1
ATOM 557 N N . PRO A 1 73 ? 10.623 -1.735 -14.677 1.00 83.75 73 PRO A N 1
ATOM 558 C CA . PRO A 1 73 ? 10.334 -1.352 -13.299 1.00 83.75 73 PRO A CA 1
ATOM 559 C C . PRO A 1 73 ? 11.053 -0.054 -12.902 1.00 83.75 73 PRO A C 1
ATOM 561 O O . PRO A 1 73 ? 12.279 0.023 -12.938 1.00 83.75 73 PRO A O 1
ATOM 564 N N . LEU A 1 74 ? 10.312 0.956 -12.440 1.00 81.31 74 LEU A N 1
ATOM 565 C CA . LEU A 1 74 ? 10.889 2.251 -12.043 1.00 81.31 74 LEU A CA 1
ATOM 566 C C . LEU A 1 74 ? 11.777 2.158 -10.796 1.00 81.31 74 LEU A C 1
ATOM 568 O O . LEU A 1 74 ? 12.625 3.020 -10.580 1.00 81.31 74 LEU A O 1
ATOM 572 N N . ALA A 1 75 ? 11.613 1.103 -9.994 1.00 76.62 75 ALA A N 1
ATOM 573 C CA . ALA A 1 75 ? 12.520 0.805 -8.892 1.00 76.62 75 ALA A CA 1
ATOM 574 C C . ALA A 1 75 ? 13.969 0.620 -9.377 1.00 76.62 75 ALA A C 1
ATOM 576 O O . ALA A 1 75 ? 14.869 1.118 -8.717 1.00 76.62 75 ALA A O 1
ATOM 577 N N . LEU A 1 76 ? 14.179 -0.004 -10.546 1.00 72.69 76 LEU A N 1
ATOM 578 C CA . LEU A 1 76 ? 15.516 -0.239 -11.108 1.00 72.69 76 LEU A CA 1
ATOM 579 C C . LEU A 1 76 ? 16.167 1.055 -11.610 1.00 72.69 76 LEU A C 1
ATOM 581 O O . LEU A 1 76 ? 17.361 1.270 -11.403 1.00 72.69 76 LEU A O 1
ATOM 585 N N . ILE A 1 77 ? 15.361 1.935 -12.214 1.00 71.69 77 ILE A N 1
ATOM 586 C CA . ILE A 1 77 ? 15.810 3.240 -12.717 1.00 71.69 77 ILE A CA 1
ATOM 587 C C . ILE A 1 77 ? 16.264 4.126 -11.551 1.00 71.69 77 ILE A C 1
ATOM 589 O O . ILE A 1 77 ? 17.347 4.700 -11.595 1.00 71.69 77 ILE A O 1
ATOM 593 N N . LYS A 1 78 ? 15.476 4.190 -10.468 1.00 68.56 78 LYS A N 1
ATOM 594 C CA . LYS A 1 78 ? 15.796 5.008 -9.283 1.00 68.56 78 LYS A CA 1
ATOM 595 C C . LYS A 1 78 ? 17.078 4.581 -8.572 1.00 68.56 78 LYS A C 1
ATOM 597 O O . LYS A 1 78 ? 17.715 5.404 -7.930 1.00 68.56 78 LYS A O 1
ATOM 602 N N . THR A 1 79 ? 17.430 3.304 -8.657 1.00 68.62 79 THR A N 1
ATOM 603 C CA . THR A 1 79 ? 18.624 2.743 -8.017 1.00 68.62 79 THR A CA 1
ATOM 604 C C . THR A 1 79 ? 19.879 2.805 -8.888 1.00 68.62 79 THR A C 1
ATOM 606 O O . THR A 1 79 ? 20.934 2.388 -8.424 1.00 68.62 79 THR A O 1
ATOM 609 N N . GLY A 1 80 ? 19.784 3.264 -10.145 1.00 66.31 80 GLY A N 1
ATOM 610 C CA . GLY A 1 80 ? 20.919 3.263 -11.078 1.00 66.31 80 GLY A CA 1
ATOM 611 C C . GLY A 1 80 ? 21.431 1.856 -11.410 1.00 66.31 80 GLY A C 1
ATOM 612 O O . GLY A 1 80 ? 22.609 1.665 -11.695 1.00 66.31 80 GLY A O 1
ATOM 613 N N . LEU A 1 81 ? 20.562 0.844 -11.318 1.00 70.44 81 LEU A N 1
ATOM 614 C CA . LEU A 1 81 ? 20.927 -0.545 -11.582 1.00 70.44 81 LEU A CA 1
ATOM 615 C C . LEU A 1 81 ? 21.078 -0.759 -13.095 1.00 70.44 81 LEU A C 1
ATOM 617 O O . LEU A 1 81 ? 20.183 -0.422 -13.868 1.00 70.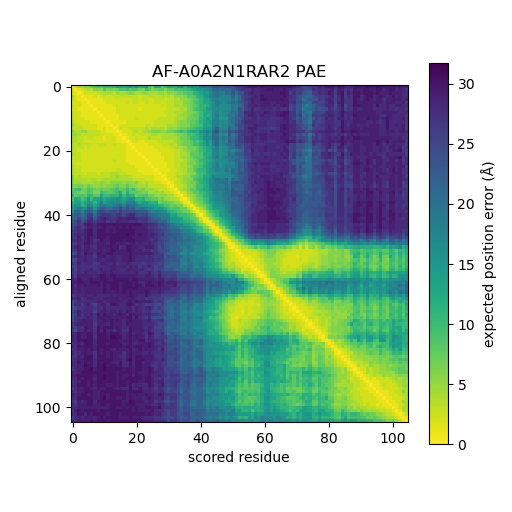44 81 LEU A O 1
ATOM 621 N N . ASN A 1 82 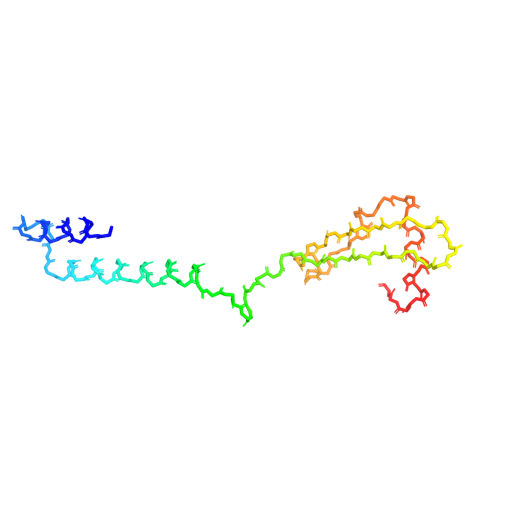? 22.199 -1.360 -13.501 1.00 65.38 82 ASN A N 1
ATOM 622 C CA . ASN A 1 82 ? 22.541 -1.605 -14.904 1.00 65.38 82 ASN A CA 1
ATOM 623 C C . ASN A 1 82 ? 21.540 -2.559 -15.577 1.00 65.38 82 ASN A C 1
ATOM 625 O O . ASN A 1 82 ? 21.652 -3.784 -15.473 1.00 65.38 82 ASN A O 1
ATOM 629 N N . PHE A 1 83 ? 20.575 -1.984 -16.301 1.00 70.38 83 PHE A N 1
ATOM 630 C CA . PHE A 1 83 ? 19.569 -2.712 -17.081 1.00 70.38 83 PHE A CA 1
ATOM 631 C C . PHE A 1 83 ? 20.191 -3.565 -18.202 1.00 70.38 83 PHE A C 1
ATOM 633 O O . PHE A 1 83 ? 19.596 -4.558 -18.616 1.00 70.38 83 PHE A O 1
ATOM 640 N N . SER A 1 84 ? 21.420 -3.246 -18.626 1.00 66.31 84 SER A N 1
ATOM 641 C CA . SER A 1 84 ? 22.190 -3.989 -19.635 1.00 66.31 84 SER A CA 1
ATOM 642 C C . SER A 1 84 ? 22.312 -5.489 -19.342 1.00 66.31 84 SER A C 1
ATOM 644 O O . SER A 1 84 ? 22.317 -6.294 -20.267 1.00 66.31 84 SER A O 1
ATOM 646 N N . LYS A 1 85 ? 22.307 -5.898 -18.064 1.00 70.56 85 LYS A N 1
ATOM 647 C CA . LYS A 1 85 ? 22.368 -7.316 -17.664 1.00 70.56 85 LYS A CA 1
ATOM 648 C C . LYS A 1 85 ? 21.110 -8.123 -17.998 1.00 70.56 85 LYS A C 1
ATOM 650 O O . LYS A 1 85 ? 21.181 -9.347 -18.037 1.00 70.56 85 LYS A O 1
ATOM 655 N N . PHE A 1 86 ? 19.975 -7.461 -18.212 1.00 72.50 86 PHE A N 1
ATOM 656 C CA . PHE A 1 86 ? 18.711 -8.104 -18.587 1.00 72.50 86 PHE A CA 1
ATOM 657 C C . PHE A 1 86 ? 18.484 -8.116 -20.102 1.00 72.50 86 PHE A C 1
ATOM 659 O O . PHE A 1 86 ? 17.530 -8.733 -20.573 1.00 72.50 86 PHE A O 1
ATOM 666 N N . ILE A 1 87 ? 19.356 -7.453 -20.866 1.00 73.25 87 ILE A N 1
ATOM 667 C CA . ILE A 1 87 ? 19.330 -7.473 -22.325 1.00 73.25 87 IL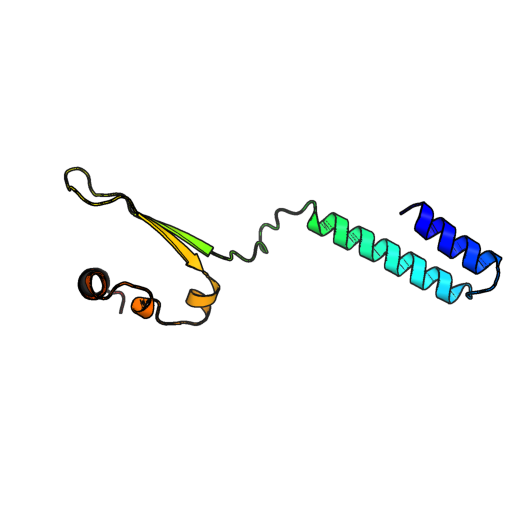E A CA 1
ATOM 668 C C . ILE A 1 87 ? 20.054 -8.746 -22.792 1.00 73.25 87 ILE A C 1
ATOM 670 O O . ILE A 1 87 ? 21.181 -8.991 -22.350 1.00 73.25 87 ILE A O 1
ATOM 674 N N . PRO A 1 88 ? 19.445 -9.570 -23.665 1.00 75.00 88 PRO A N 1
ATOM 675 C CA . PRO A 1 88 ? 20.113 -10.724 -24.265 1.00 75.00 88 PRO A CA 1
ATOM 676 C C . PRO A 1 88 ? 21.429 -10.321 -24.935 1.00 75.00 88 PRO A C 1
ATOM 678 O O . PRO A 1 88 ? 21.484 -9.281 -25.588 1.00 75.00 88 PRO A O 1
ATOM 681 N N . LYS A 1 89 ? 22.478 -11.145 -24.804 1.00 73.50 89 LYS A N 1
ATOM 682 C CA . LYS A 1 89 ? 23.830 -10.821 -25.304 1.00 73.50 89 LYS A CA 1
ATOM 683 C C . LYS A 1 89 ? 23.849 -10.410 -26.778 1.00 73.50 89 LYS A C 1
ATOM 685 O O . LYS A 1 89 ? 24.529 -9.461 -27.132 1.00 73.50 89 LYS A O 1
ATOM 690 N N . GLU A 1 90 ? 23.035 -11.054 -27.607 1.00 74.88 90 GLU A N 1
ATOM 691 C CA . GLU A 1 90 ? 22.917 -10.765 -29.045 1.00 74.88 90 GLU A CA 1
ATOM 692 C C . GLU A 1 90 ? 22.371 -9.357 -29.352 1.00 74.88 90 GLU A C 1
ATOM 694 O O . GLU A 1 90 ? 22.574 -8.830 -30.445 1.00 74.88 90 GLU A O 1
ATOM 699 N N . ALA A 1 91 ? 21.670 -8.738 -28.398 1.00 71.50 91 ALA A N 1
ATOM 700 C CA . ALA A 1 91 ? 21.090 -7.405 -28.524 1.00 71.50 91 ALA A CA 1
ATOM 701 C C . ALA A 1 91 ? 21.887 -6.324 -27.773 1.00 71.50 91 ALA A C 1
ATOM 703 O O . ALA A 1 91 ? 21.604 -5.142 -27.959 1.00 71.50 91 ALA A O 1
ATOM 704 N N . GLN A 1 92 ? 22.872 -6.696 -26.947 1.00 71.19 92 GLN A N 1
ATOM 705 C CA . GLN A 1 92 ? 23.652 -5.742 -26.150 1.00 71.19 92 GLN A CA 1
ATOM 706 C C . GLN A 1 92 ? 24.457 -4.792 -27.039 1.00 71.19 92 GLN A C 1
ATOM 708 O O . GLN A 1 92 ? 24.336 -3.581 -26.876 1.00 71.19 92 GLN A O 1
ATOM 713 N N . ASP A 1 93 ? 25.179 -5.322 -28.028 1.00 77.19 93 ASP A N 1
ATOM 714 C CA . ASP A 1 93 ? 26.039 -4.519 -28.908 1.00 77.19 93 ASP A CA 1
ATOM 715 C C . ASP A 1 93 ? 25.231 -3.500 -29.725 1.00 77.19 93 ASP A C 1
ATOM 717 O O . ASP A 1 93 ? 25.579 -2.323 -29.800 1.00 77.19 93 ASP A O 1
ATOM 721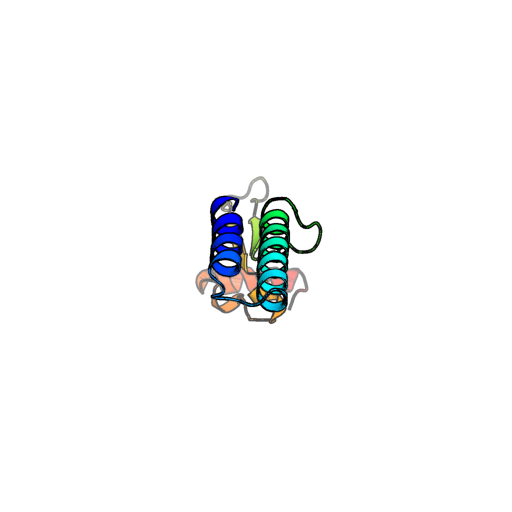 N N . LYS A 1 94 ? 24.083 -3.924 -30.273 1.00 76.06 94 LYS A N 1
ATOM 722 C CA . LYS A 1 94 ? 23.181 -3.049 -31.044 1.00 76.06 94 LYS A CA 1
ATOM 723 C C . LYS A 1 94 ? 22.584 -1.929 -30.193 1.00 76.06 94 LYS A C 1
ATOM 725 O O . LYS A 1 94 ? 22.383 -0.814 -30.682 1.00 76.06 94 LYS A O 1
ATOM 730 N N . VAL A 1 95 ? 22.253 -2.231 -28.938 1.00 74.62 95 VAL A N 1
ATOM 731 C CA . VAL A 1 95 ? 21.705 -1.244 -28.003 1.00 74.62 95 VAL A CA 1
ATOM 732 C C . VAL A 1 95 ? 22.794 -0.265 -27.568 1.00 74.62 95 VAL A C 1
ATOM 734 O O . VAL A 1 95 ? 22.535 0.935 -27.607 1.00 74.62 95 VAL A O 1
ATOM 737 N N . GLN A 1 96 ? 23.999 -0.745 -27.244 1.00 72.81 96 GLN A N 1
ATOM 738 C CA . GLN A 1 96 ? 25.132 0.104 -26.863 1.00 72.81 96 GLN A CA 1
ATOM 739 C C . GLN A 1 96 ? 25.498 1.078 -27.987 1.00 72.81 96 GLN A C 1
ATOM 741 O O . GLN A 1 96 ? 25.526 2.282 -27.765 1.00 72.81 96 GLN A O 1
ATOM 746 N N . GLU A 1 97 ? 25.636 0.587 -29.221 1.00 79.25 97 GLU A N 1
ATOM 747 C CA . GLU A 1 97 ? 25.946 1.436 -30.377 1.00 79.25 97 GLU A CA 1
ATOM 748 C C . GLU A 1 97 ? 24.870 2.516 -30.610 1.00 79.25 97 GLU A C 1
ATOM 750 O O . GLU A 1 97 ? 25.162 3.640 -31.024 1.00 79.25 97 GLU A O 1
ATOM 755 N N . SER A 1 98 ? 23.603 2.194 -30.334 1.00 77.25 98 SER A N 1
ATOM 756 C CA . SER A 1 98 ? 22.493 3.145 -30.453 1.00 77.25 98 SER A CA 1
ATOM 757 C C . SER A 1 98 ? 22.481 4.179 -29.321 1.00 77.25 98 SER A C 1
ATOM 759 O O . SER A 1 98 ? 22.119 5.331 -29.560 1.00 77.25 98 SER A O 1
ATOM 761 N N . MET A 1 99 ? 22.867 3.783 -28.105 1.00 72.94 99 MET A N 1
ATOM 762 C CA 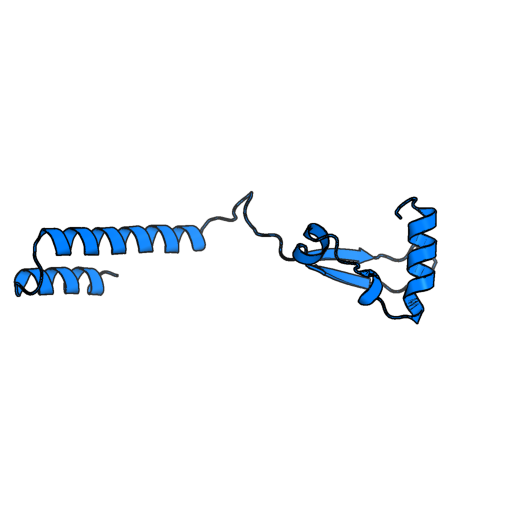. MET A 1 99 ? 22.980 4.668 -26.940 1.00 72.94 99 MET A CA 1
ATOM 763 C C . MET A 1 99 ? 24.161 5.633 -27.082 1.00 72.94 99 MET A C 1
ATOM 765 O O . MET A 1 99 ? 23.974 6.839 -26.906 1.00 72.94 99 MET A O 1
ATOM 769 N N . ASP A 1 100 ? 25.313 5.135 -27.538 1.00 78.81 100 ASP A N 1
ATOM 770 C CA . ASP A 1 100 ? 26.512 5.935 -27.806 1.00 78.81 100 ASP A CA 1
ATOM 771 C C . ASP A 1 100 ? 26.227 7.016 -28.862 1.00 78.81 100 ASP A C 1
ATOM 773 O O . ASP A 1 100 ? 26.560 8.188 -28.680 1.00 78.81 100 ASP A O 1
ATOM 777 N N . LYS A 1 101 ? 25.518 6.656 -29.945 1.00 78.88 101 LYS A N 1
ATOM 778 C CA . LYS A 1 101 ? 25.073 7.611 -30.980 1.00 78.88 101 LYS A CA 1
ATOM 779 C C . LYS A 1 101 ? 24.121 8.684 -30.446 1.00 78.88 101 LYS A C 1
ATOM 781 O O . LYS A 1 101 ? 24.067 9.774 -31.010 1.00 78.88 101 LYS A O 1
ATOM 786 N N . MET A 1 102 ? 23.363 8.381 -29.393 1.00 73.69 102 MET A N 1
ATOM 787 C CA . MET A 1 102 ? 22.441 9.316 -28.738 1.00 73.69 102 MET A CA 1
ATOM 788 C C . MET A 1 102 ? 23.107 10.116 -27.605 1.00 73.69 102 MET A C 1
ATOM 790 O O . MET A 1 102 ? 22.441 10.943 -26.986 1.00 73.69 102 MET A O 1
ATOM 794 N N . GLY A 1 103 ? 24.405 9.906 -27.340 1.00 69.12 103 GLY A N 1
ATOM 795 C CA . GLY A 1 103 ? 25.149 10.608 -26.290 1.00 69.12 103 GLY A CA 1
ATOM 796 C C . GLY A 1 103 ? 24.750 10.199 -24.871 1.00 69.12 103 GLY A C 1
ATOM 797 O O . GLY A 1 103 ? 24.943 10.976 -23.936 1.00 69.12 103 GLY A O 1
ATOM 798 N N . ILE A 1 104 ? 24.163 9.009 -24.713 1.00 68.31 104 ILE A N 1
ATOM 799 C CA . ILE A 1 104 ? 23.779 8.445 -23.418 1.00 68.31 104 ILE A CA 1
ATOM 800 C C . ILE A 1 104 ? 24.847 7.404 -23.043 1.00 68.31 104 ILE A C 1
ATOM 802 O O . ILE A 1 104 ? 24.934 6.400 -23.749 1.00 68.31 104 ILE A O 1
ATOM 806 N N . PRO A 1 105 ? 25.664 7.646 -21.999 1.00 58.06 105 PRO A N 1
ATOM 807 C CA . PRO A 1 105 ? 26.682 6.700 -21.542 1.00 58.06 105 PRO A CA 1
ATOM 808 C C . PRO A 1 105 ? 26.092 5.475 -20.830 1.00 58.06 105 PRO A C 1
ATOM 810 O O . PRO A 1 105 ? 24.981 5.586 -20.255 1.00 58.06 105 PRO A O 1
#

Solvent-accessible surface area (backbone atoms only — not comparable to full-atom values): 6512 Å² total; per-residue (Å²): 107,72,66,58,54,51,50,51,52,49,36,42,74,72,62,77,43,52,75,68,56,48,49,54,53,52,49,53,52,54,50,51,50,50,54,57,49,55,73,74,73,53,89,49,91,84,65,68,74,66,58,57,47,78,48,77,46,75,49,60,91,94,53,102,52,76,76,44,80,44,81,43,52,40,66,43,64,78,67,71,54,72,63,69,79,77,45,58,76,90,52,41,63,63,48,50,57,53,31,55,76,69,73,46,131

Foldseek 3Di:
DVVVLVVLVVCVVVVVDDPVVSVVVVVVVVVVVVVVVCVVDDPPPPPPQVQWDWDWDDDDPPDPDDTDIDTHGVVCVVVVHPCLVVDPPVCSVVVVVVCVVVVHD